Protein AF-A0A1Y4UM86-F1 (afdb_monomer_lite)

Radius of gyration: 13.29 Å; chains: 1; bounding box: 19×30×41 Å

Sequence (65 aa):
MKKSKDKNDDDIKWALKYARELMSMDWRVRSDCALDGEFYGWYGLTPEEFIKKYSKEYEDESMGD

Organism: NCBI:txid52242

Secondary structure (DSSP, 8-state):
---TTHHHHHHHHHHHHHHHHHHHS-HHHHHHTTHHHHHHHHHSS-HHHHHHHHHHHHGGGS---

Foldseek 3Di:
DPDPPVVVVVVLVVLLVVLVVLVVDDVVVCVVVVVQVVSCVVPVDGSVVSCVVCVVVPVVPPPDD

pLDDT: mean 77.94, std 17.14, range [38.44, 91.62]

Structure (mmCIF, N/CA/C/O backbone):
data_AF-A0A1Y4UM86-F1
#
_entry.id   AF-A0A1Y4UM86-F1
#
loop_
_atom_site.group_PDB
_atom_site.id
_atom_site.type_symbol
_atom_site.label_atom_id
_atom_site.label_alt_id
_atom_site.label_comp_id
_atom_site.label_asym_id
_atom_site.label_entity_id
_atom_site.label_seq_id
_atom_site.pdbx_PDB_ins_code
_atom_site.Cartn_x
_atom_site.Cartn_y
_atom_site.Cartn_z
_atom_site.occupancy
_atom_site.B_iso_or_equiv
_atom_site.auth_seq_id
_atom_site.auth_comp_id
_atom_site.auth_asym_id
_atom_site.auth_atom_id
_atom_site.pdbx_PDB_model_num
ATOM 1 N N . MET A 1 1 ? -8.342 -12.326 26.220 1.00 38.44 1 MET A N 1
ATOM 2 C CA . MET A 1 1 ? -7.523 -12.432 24.991 1.00 38.44 1 MET A CA 1
ATOM 3 C C . MET A 1 1 ? -7.929 -11.322 24.020 1.00 38.44 1 MET A C 1
ATOM 5 O O . MET A 1 1 ? -8.816 -11.522 23.209 1.00 38.44 1 MET A O 1
ATOM 9 N N . LYS A 1 2 ? -7.326 -10.132 24.131 1.00 42.44 2 LYS A N 1
ATOM 10 C CA . LYS A 1 2 ? -7.358 -9.085 23.094 1.00 42.44 2 LYS A CA 1
ATOM 11 C C . LYS A 1 2 ? -5.983 -9.136 22.424 1.00 42.44 2 LYS A C 1
ATOM 13 O O . LYS A 1 2 ? -5.045 -8.570 22.959 1.00 42.44 2 LYS A O 1
ATOM 18 N N . LYS A 1 3 ? -5.806 -9.983 21.410 1.00 40.84 3 LYS A N 1
ATOM 19 C CA . LYS A 1 3 ? -4.522 -10.115 20.683 1.00 40.84 3 LYS A CA 1
ATOM 20 C C . LYS A 1 3 ? -4.683 -10.214 19.163 1.00 40.84 3 LYS A C 1
ATOM 22 O O . LYS A 1 3 ? -3.686 -10.227 18.455 1.00 40.84 3 LYS A O 1
ATOM 27 N N . SER A 1 4 ? -5.918 -10.302 18.668 1.00 47.72 4 SER A N 1
ATOM 28 C CA . SER A 1 4 ? -6.189 -10.522 17.242 1.00 47.72 4 SER A CA 1
ATOM 29 C C . SER A 1 4 ? -6.464 -9.238 16.460 1.00 47.72 4 SER A C 1
ATOM 31 O O . SER A 1 4 ? -6.551 -9.306 15.242 1.00 47.72 4 SER A O 1
ATOM 33 N N . LYS A 1 5 ? -6.631 -8.094 17.139 1.00 49.72 5 LYS A N 1
ATOM 34 C CA . LYS A 1 5 ? -6.938 -6.819 16.481 1.00 49.72 5 LYS A CA 1
ATOM 35 C C . LYS A 1 5 ? -5.654 -6.055 16.133 1.00 49.72 5 LYS A C 1
ATOM 37 O O . LYS A 1 5 ? -5.457 -5.736 14.973 1.00 49.72 5 LYS A O 1
ATOM 42 N N . ASP A 1 6 ? -4.716 -5.960 17.077 1.00 52.94 6 ASP A N 1
ATOM 43 C CA . ASP A 1 6 ? -3.439 -5.249 16.902 1.00 52.94 6 ASP A CA 1
ATOM 44 C C . ASP A 1 6 ? -2.570 -5.783 15.750 1.00 52.94 6 ASP A C 1
ATOM 46 O O . ASP A 1 6 ? -2.022 -5.009 14.979 1.00 52.94 6 ASP A O 1
ATOM 50 N N . LYS A 1 7 ? -2.504 -7.110 15.556 1.00 56.59 7 LYS A N 1
ATOM 51 C CA . LYS A 1 7 ? -1.731 -7.697 14.442 1.00 56.59 7 LYS A CA 1
ATOM 52 C C . LYS A 1 7 ? -2.277 -7.342 13.058 1.00 56.59 7 LYS A C 1
ATOM 54 O O . LYS A 1 7 ? -1.528 -7.394 12.094 1.00 56.59 7 LYS A O 1
ATOM 59 N N . ASN A 1 8 ? -3.577 -7.078 12.963 1.00 68.44 8 ASN A N 1
ATOM 60 C CA . ASN A 1 8 ? -4.232 -6.735 11.705 1.00 68.44 8 ASN A CA 1
ATOM 61 C C . ASN A 1 8 ? -4.019 -5.244 11.393 1.00 68.44 8 ASN A C 1
ATOM 6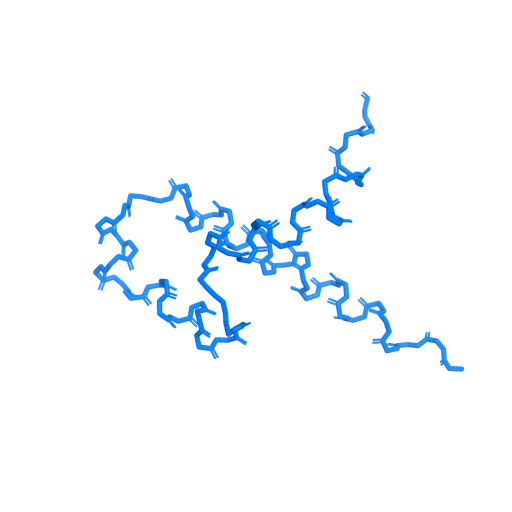3 O O . ASN A 1 8 ? -3.771 -4.880 10.252 1.00 68.44 8 ASN A O 1
ATOM 67 N N . ASP A 1 9 ? -4.013 -4.404 12.431 1.00 71.81 9 ASP A N 1
ATOM 68 C CA . ASP A 1 9 ? -3.668 -2.985 12.339 1.00 71.81 9 ASP A CA 1
ATOM 69 C C . ASP A 1 9 ? -2.219 -2.749 11.878 1.00 71.81 9 ASP A C 1
ATOM 71 O O . ASP A 1 9 ? -1.992 -1.943 10.977 1.00 71.81 9 A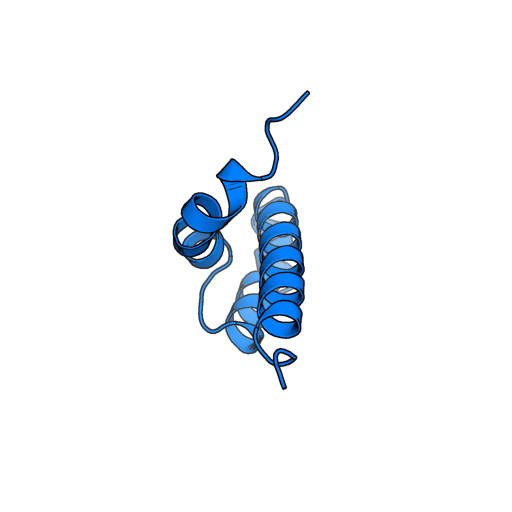SP A O 1
ATOM 75 N N . ASP A 1 10 ? -1.240 -3.467 12.440 1.00 78.38 10 ASP A N 1
ATOM 76 C CA . ASP A 1 10 ? 0.166 -3.355 12.014 1.00 78.38 10 ASP A CA 1
ATOM 77 C C . ASP A 1 10 ? 0.370 -3.784 10.548 1.00 78.38 10 ASP A C 1
ATOM 79 O O . ASP A 1 10 ? 1.118 -3.141 9.807 1.00 78.38 10 ASP A O 1
ATOM 83 N N . ASP A 1 11 ? -0.322 -4.841 10.114 1.00 82.75 11 ASP A N 1
ATOM 84 C CA . ASP A 1 11 ? -0.260 -5.340 8.735 1.00 82.75 11 ASP A CA 1
ATOM 85 C C . ASP A 1 11 ? -0.877 -4.336 7.750 1.00 82.75 11 ASP A C 1
ATOM 87 O O . ASP A 1 11 ? -0.266 -4.001 6.734 1.00 82.75 11 ASP A O 1
ATOM 91 N N . ILE A 1 12 ? -2.028 -3.745 8.100 1.00 85.31 12 ILE A N 1
ATOM 92 C CA . ILE A 1 12 ? -2.671 -2.700 7.293 1.00 85.31 12 ILE A CA 1
ATOM 93 C C . ILE A 1 12 ? -1.813 -1.429 7.240 1.00 85.31 12 ILE A C 1
ATOM 95 O O . ILE A 1 12 ? -1.684 -0.837 6.166 1.00 85.31 12 ILE A O 1
ATOM 99 N N . LYS A 1 13 ? -1.181 -1.016 8.348 1.00 87.00 13 LYS A N 1
ATOM 100 C CA . LYS A 1 13 ? -0.251 0.131 8.370 1.00 87.00 13 LYS A CA 1
ATOM 101 C C . LYS A 1 13 ? 0.949 -0.114 7.453 1.00 87.00 13 LYS A C 1
ATOM 103 O O . LYS A 1 13 ? 1.334 0.782 6.695 1.00 87.00 13 LYS A O 1
ATOM 108 N N . TRP A 1 14 ? 1.513 -1.322 7.474 1.00 88.88 14 TRP A N 1
ATOM 109 C CA . TRP A 1 14 ? 2.607 -1.697 6.577 1.00 88.88 14 TRP A CA 1
ATOM 110 C C . TRP A 1 14 ? 2.161 -1.710 5.110 1.00 88.88 14 TRP A C 1
ATOM 112 O O . TRP A 1 14 ? 2.809 -1.086 4.268 1.00 88.88 14 TRP A O 1
ATOM 122 N N . ALA A 1 15 ? 1.017 -2.328 4.812 1.00 90.19 15 ALA A N 1
ATOM 123 C CA . ALA A 1 15 ? 0.447 -2.386 3.469 1.00 90.19 15 ALA A CA 1
ATOM 124 C C . ALA A 1 15 ? 0.105 -0.990 2.920 1.00 90.19 15 ALA A C 1
ATOM 126 O O . ALA A 1 15 ? 0.380 -0.702 1.757 1.00 90.19 15 ALA A O 1
ATOM 127 N N . LEU A 1 16 ? -0.418 -0.083 3.755 1.00 90.50 16 LEU A N 1
ATOM 128 C CA . LEU A 1 16 ? -0.669 1.319 3.397 1.00 90.50 16 LEU A CA 1
ATOM 129 C C . LEU A 1 16 ? 0.619 2.058 3.043 1.00 90.50 16 LEU A C 1
ATOM 131 O O . LEU A 1 16 ? 0.658 2.787 2.048 1.00 90.50 16 LEU A O 1
ATOM 135 N N . LYS A 1 17 ? 1.672 1.886 3.849 1.00 90.31 17 LYS A N 1
ATOM 136 C CA . LYS A 1 17 ? 2.979 2.482 3.566 1.00 90.31 17 LYS A CA 1
ATOM 137 C C . LYS A 1 17 ? 3.524 1.961 2.237 1.00 90.31 17 LYS A C 1
ATOM 139 O O . LYS A 1 17 ? 3.868 2.768 1.377 1.00 90.31 17 LYS A O 1
ATOM 144 N N . TYR A 1 18 ? 3.513 0.644 2.044 1.00 90.81 18 TYR A N 1
ATOM 145 C CA . TYR A 1 18 ? 3.998 0.017 0.819 1.00 90.81 18 TYR A CA 1
ATOM 146 C C . TYR A 1 18 ? 3.196 0.467 -0.412 1.00 90.81 18 TYR A C 1
ATOM 148 O O . TYR A 1 18 ? 3.783 0.857 -1.418 1.00 90.81 18 TYR A O 1
ATOM 156 N N . ALA A 1 19 ? 1.865 0.544 -0.315 1.00 91.50 19 ALA A N 1
ATOM 157 C CA . ALA A 1 19 ? 1.014 1.070 -1.381 1.00 91.50 19 ALA A CA 1
ATOM 158 C C . ALA A 1 19 ? 1.356 2.525 -1.742 1.00 91.50 19 ALA A C 1
ATOM 160 O O . ALA A 1 19 ? 1.409 2.874 -2.920 1.00 91.50 19 ALA A O 1
ATOM 161 N N . ARG A 1 20 ? 1.610 3.390 -0.749 1.00 90.00 20 ARG A N 1
ATOM 162 C CA . ARG A 1 20 ? 2.009 4.791 -0.983 1.00 90.00 20 ARG A CA 1
ATOM 163 C C . ARG A 1 20 ? 3.386 4.891 -1.640 1.00 90.00 20 ARG A C 1
ATOM 165 O O . ARG A 1 20 ? 3.572 5.723 -2.528 1.00 90.00 20 ARG A O 1
ATOM 172 N N . GLU A 1 21 ? 4.330 4.044 -1.234 1.00 91.38 21 GLU A N 1
ATOM 173 C CA . GLU A 1 21 ? 5.648 3.945 -1.871 1.00 91.38 21 GLU A CA 1
ATOM 174 C C . GLU A 1 21 ? 5.515 3.517 -3.336 1.00 91.38 21 GLU A C 1
ATOM 176 O O . GLU A 1 21 ? 6.074 4.186 -4.203 1.00 91.38 21 GLU A O 1
ATOM 181 N N . LEU A 1 22 ? 4.695 2.502 -3.634 1.00 90.06 22 LEU A N 1
ATOM 182 C CA . LEU A 1 22 ? 4.374 2.107 -5.009 1.00 90.06 22 LEU A CA 1
ATOM 183 C C . LEU A 1 22 ? 3.787 3.282 -5.798 1.00 90.06 22 LEU A C 1
ATOM 185 O O . LEU A 1 22 ? 4.306 3.635 -6.854 1.00 90.06 22 LEU A O 1
ATOM 189 N N . MET A 1 23 ? 2.761 3.956 -5.279 1.00 89.00 23 MET A N 1
ATOM 190 C CA . MET A 1 23 ? 2.137 5.091 -5.974 1.00 89.00 23 MET A CA 1
ATOM 191 C C . MET A 1 23 ? 3.086 6.278 -6.202 1.00 89.00 23 MET A C 1
ATOM 193 O O . MET A 1 23 ? 2.829 7.090 -7.089 1.00 89.00 23 MET A O 1
ATOM 197 N N . SER A 1 24 ? 4.181 6.366 -5.442 1.00 89.31 24 SER A N 1
ATOM 198 C CA . SER A 1 24 ? 5.233 7.373 -5.624 1.00 89.31 24 SER A CA 1
ATOM 199 C C . SER A 1 24 ? 6.266 6.978 -6.692 1.00 89.31 24 SER A C 1
ATOM 201 O O . SER A 1 24 ? 7.038 7.827 -7.137 1.00 89.31 24 SER A O 1
ATOM 203 N N . MET A 1 25 ? 6.293 5.711 -7.119 1.00 89.62 25 MET A N 1
ATOM 204 C CA . MET A 1 25 ? 7.144 5.222 -8.206 1.00 89.62 25 MET A CA 1
ATOM 205 C C . MET A 1 25 ? 6.537 5.518 -9.580 1.00 89.62 25 MET A C 1
ATOM 207 O O . MET A 1 25 ? 5.314 5.538 -9.767 1.00 89.62 25 MET A O 1
ATOM 211 N N . ASP A 1 26 ? 7.417 5.666 -10.574 1.00 89.81 26 ASP A N 1
ATOM 212 C CA . ASP A 1 26 ? 7.010 5.775 -11.973 1.00 89.81 26 ASP A CA 1
ATOM 213 C C . ASP A 1 26 ? 6.168 4.557 -12.385 1.00 89.81 26 ASP A C 1
ATOM 215 O O . ASP A 1 26 ? 6.499 3.406 -12.083 1.00 89.81 26 ASP A O 1
ATOM 219 N N . TRP A 1 27 ? 5.059 4.813 -13.078 1.00 84.88 27 TRP A N 1
ATOM 220 C CA . TRP A 1 27 ? 4.106 3.773 -13.462 1.00 84.88 27 TRP A CA 1
ATOM 221 C C . TRP A 1 27 ? 4.738 2.694 -14.354 1.00 84.88 27 TRP A C 1
ATOM 223 O O . TRP A 1 27 ? 4.307 1.543 -14.308 1.00 84.88 27 TRP A O 1
ATOM 233 N N . ARG A 1 28 ? 5.781 3.028 -15.131 1.00 88.56 28 ARG A N 1
ATOM 234 C CA . ARG A 1 28 ? 6.511 2.050 -15.948 1.00 88.56 28 ARG A CA 1
ATOM 235 C C . ARG A 1 28 ? 7.275 1.071 -15.078 1.00 88.56 28 ARG A C 1
ATOM 237 O O . ARG A 1 28 ? 7.247 -0.111 -15.369 1.00 88.56 28 ARG A O 1
ATOM 244 N N . VAL A 1 29 ? 7.891 1.539 -13.992 1.00 87.38 29 VAL A N 1
ATOM 245 C CA . VAL A 1 29 ? 8.606 0.671 -13.042 1.00 87.38 29 VAL A CA 1
ATOM 246 C C . VAL A 1 29 ? 7.631 -0.291 -12.375 1.00 87.38 29 VAL A C 1
ATOM 248 O O . VAL A 1 29 ? 7.891 -1.489 -12.303 1.00 87.38 29 VAL A O 1
ATOM 251 N N . ARG A 1 30 ? 6.467 0.210 -11.954 1.00 86.38 30 ARG A N 1
ATOM 252 C CA . ARG A 1 30 ? 5.419 -0.634 -11.369 1.00 86.38 30 ARG A CA 1
ATOM 253 C C . ARG A 1 30 ? 4.879 -1.678 -12.338 1.00 86.38 30 ARG A C 1
ATOM 255 O O . ARG A 1 30 ? 4.625 -2.806 -11.924 1.00 86.38 30 ARG A O 1
ATOM 262 N N . SER A 1 31 ? 4.732 -1.310 -13.609 1.00 82.69 31 SER A N 1
ATOM 263 C CA . SER A 1 31 ? 4.270 -2.212 -14.663 1.00 82.69 31 SER A CA 1
ATOM 264 C C . SER A 1 31 ? 5.326 -3.253 -15.043 1.00 82.69 31 SER A C 1
ATOM 266 O O . SER A 1 31 ? 4.999 -4.434 -15.107 1.00 82.69 31 SER A O 1
ATOM 268 N N . ASP A 1 32 ? 6.577 -2.844 -15.271 1.00 85.88 32 ASP A N 1
ATOM 269 C CA . ASP A 1 32 ? 7.677 -3.741 -15.663 1.00 85.88 32 ASP A CA 1
ATOM 270 C C . ASP A 1 32 ? 7.996 -4.758 -14.565 1.00 85.88 32 ASP A C 1
ATOM 272 O O . ASP A 1 32 ? 8.267 -5.922 -14.852 1.00 85.88 32 ASP A O 1
ATOM 276 N N . CYS A 1 33 ? 7.932 -4.33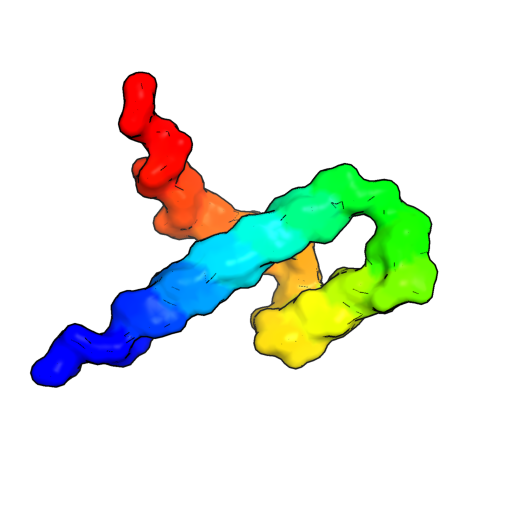6 -13.301 1.00 84.69 33 CYS A N 1
ATOM 277 C CA . CYS A 1 33 ? 8.166 -5.204 -12.151 1.00 84.69 33 CYS A CA 1
ATOM 278 C C . CYS A 1 33 ? 6.896 -5.912 -11.649 1.00 84.69 33 CYS A C 1
ATOM 280 O O . CYS A 1 33 ? 6.972 -6.618 -10.653 1.00 84.69 33 CYS A O 1
ATOM 282 N N . ALA A 1 34 ? 5.741 -5.729 -12.303 1.00 89.38 34 ALA A N 1
ATOM 283 C CA . ALA A 1 34 ? 4.450 -6.300 -11.901 1.00 89.38 34 ALA A CA 1
ATOM 284 C C . ALA A 1 34 ? 4.041 -6.028 -10.432 1.00 89.38 34 ALA A C 1
ATOM 286 O O . ALA A 1 34 ? 3.241 -6.771 -9.862 1.00 89.38 34 ALA A O 1
ATOM 287 N N . LEU A 1 35 ? 4.532 -4.935 -9.835 1.00 89.38 35 LEU A N 1
ATOM 288 C CA . LEU A 1 35 ? 4.381 -4.638 -8.403 1.00 89.38 35 LEU A CA 1
ATOM 289 C C . LEU A 1 35 ? 2.918 -4.422 -8.000 1.00 89.38 35 LEU A C 1
ATOM 291 O O . LEU A 1 35 ? 2.495 -4.856 -6.932 1.00 89.38 35 LEU A O 1
ATOM 295 N N . ASP A 1 36 ? 2.124 -3.798 -8.875 1.00 86.31 36 ASP A N 1
ATOM 296 C CA . ASP A 1 36 ? 0.688 -3.608 -8.642 1.00 86.31 36 ASP A CA 1
ATOM 297 C C . ASP A 1 36 ? -0.052 -4.960 -8.611 1.00 86.31 36 ASP A C 1
ATOM 299 O O . ASP A 1 36 ? -1.007 -5.135 -7.853 1.00 86.31 36 ASP A O 1
ATOM 303 N N . GLY A 1 37 ? 0.418 -5.932 -9.402 1.00 87.62 37 GLY A N 1
ATOM 304 C CA . GLY A 1 37 ? -0.104 -7.297 -9.429 1.00 87.62 37 GLY A CA 1
ATOM 305 C C . GLY A 1 37 ? 0.310 -8.114 -8.206 1.00 87.62 37 GLY A C 1
ATOM 306 O O . GLY A 1 37 ? -0.526 -8.816 -7.639 1.00 87.62 37 GLY A O 1
ATOM 307 N N . GLU A 1 38 ? 1.564 -7.995 -7.759 1.00 91.62 38 GLU A N 1
ATOM 308 C CA . GLU A 1 38 ? 2.033 -8.619 -6.512 1.00 91.62 38 GLU A CA 1
ATOM 309 C C . GLU A 1 38 ? 1.266 -8.083 -5.300 1.00 91.62 38 GLU A C 1
ATOM 311 O O . GLU A 1 38 ? 0.745 -8.862 -4.499 1.00 91.62 38 GLU A O 1
ATOM 316 N N . PHE A 1 39 ? 1.102 -6.760 -5.218 1.00 91.31 39 PHE A N 1
ATOM 317 C CA . PHE A 1 39 ? 0.319 -6.120 -4.165 1.00 91.31 39 PHE A CA 1
ATOM 318 C C . PHE A 1 39 ? -1.134 -6.616 -4.162 1.00 91.31 39 PHE A C 1
ATOM 320 O O . PHE A 1 39 ? -1.664 -6.997 -3.116 1.00 91.31 39 PHE A O 1
ATOM 327 N N . TYR A 1 40 ? -1.771 -6.676 -5.337 1.00 89.25 40 TYR A N 1
ATOM 328 C CA . TYR A 1 40 ? -3.119 -7.227 -5.472 1.00 89.25 40 TYR A CA 1
ATOM 329 C C . TYR A 1 40 ? -3.188 -8.698 -5.040 1.00 89.25 40 TYR A C 1
ATOM 331 O O . TYR A 1 40 ? -4.148 -9.102 -4.388 1.00 89.25 40 TYR A O 1
ATOM 339 N N . GLY A 1 41 ? -2.169 -9.500 -5.353 1.00 89.00 41 GLY A N 1
ATOM 340 C CA . GLY A 1 41 ? -2.091 -10.901 -4.941 1.00 89.00 41 GLY A CA 1
ATOM 341 C C . GLY A 1 41 ? -2.048 -11.090 -3.423 1.00 89.00 41 GLY A C 1
ATOM 342 O O . GLY A 1 41 ? -2.625 -12.050 -2.914 1.00 89.00 41 GLY A O 1
ATOM 343 N N . TRP A 1 42 ? -1.405 -10.176 -2.693 1.00 88.62 42 TRP A N 1
ATOM 344 C CA . TRP A 1 42 ? -1.327 -10.232 -1.229 1.00 88.62 42 TRP A CA 1
ATOM 345 C C . TRP A 1 42 ? -2.570 -9.669 -0.540 1.00 88.62 42 TRP A C 1
ATOM 347 O O . TRP A 1 42 ? -3.039 -10.250 0.438 1.00 88.62 42 TRP A O 1
ATOM 357 N N . TYR A 1 43 ? -3.121 -8.565 -1.051 1.00 87.62 43 TYR A N 1
ATOM 358 C CA . TYR A 1 43 ? -4.127 -7.771 -0.332 1.00 87.62 43 TYR A CA 1
ATOM 359 C C . TYR A 1 43 ? -5.512 -7.737 -0.994 1.00 87.62 43 TYR A C 1
ATOM 361 O O . TYR A 1 43 ? -6.464 -7.215 -0.411 1.00 87.62 43 TYR A O 1
ATOM 369 N N . GLY A 1 44 ? -5.655 -8.287 -2.202 1.00 87.75 44 GLY A N 1
ATOM 370 C CA . GLY A 1 44 ? -6.919 -8.377 -2.943 1.00 87.75 44 GLY A CA 1
ATOM 371 C C . GLY A 1 44 ? -7.453 -7.045 -3.480 1.00 87.75 44 GLY A C 1
ATOM 372 O O . GLY A 1 44 ? -8.587 -6.991 -3.955 1.00 87.75 44 GLY A O 1
ATOM 373 N N . LEU A 1 45 ? -6.666 -5.972 -3.386 1.00 90.50 45 LEU A N 1
ATOM 374 C CA . LEU A 1 45 ? -6.984 -4.627 -3.863 1.00 90.50 45 LEU A CA 1
ATOM 375 C C . LEU A 1 45 ? -5.764 -4.044 -4.560 1.00 90.50 45 LEU A C 1
ATOM 377 O O . LEU A 1 45 ? -4.631 -4.351 -4.192 1.00 90.50 45 LEU A O 1
ATOM 381 N N . THR A 1 46 ? -5.984 -3.183 -5.550 1.00 91.00 46 THR A N 1
ATOM 382 C CA . THR A 1 46 ? -4.878 -2.415 -6.132 1.00 91.00 46 THR A CA 1
ATOM 383 C C . THR A 1 46 ? -4.308 -1.438 -5.094 1.00 91.00 46 THR A C 1
ATOM 385 O O . THR A 1 46 ? -5.038 -1.037 -4.179 1.00 91.00 46 THR A O 1
ATOM 388 N N . PRO A 1 47 ? -3.039 -0.999 -5.217 1.00 90.62 47 PRO A N 1
ATOM 389 C CA . PRO A 1 47 ? -2.458 -0.026 -4.289 1.00 90.62 47 PRO A CA 1
ATOM 390 C C . PRO A 1 47 ? -3.322 1.233 -4.120 1.00 90.62 47 PRO A C 1
ATOM 392 O O . PRO A 1 47 ? -3.525 1.712 -3.006 1.00 90.62 47 PRO A O 1
ATOM 395 N N . GLU A 1 48 ? -3.904 1.737 -5.213 1.00 90.19 48 GLU A N 1
ATOM 396 C CA . GLU A 1 48 ? -4.774 2.916 -5.181 1.00 90.19 48 GLU A CA 1
ATOM 397 C C . GLU A 1 48 ? -6.083 2.662 -4.415 1.00 90.19 48 GLU A C 1
ATOM 399 O O . GLU A 1 48 ? -6.489 3.480 -3.586 1.00 90.19 48 GLU A O 1
ATOM 404 N N . GLU A 1 49 ? -6.751 1.535 -4.665 1.00 91.38 49 GLU A N 1
ATOM 405 C CA . GLU A 1 49 ? -7.983 1.167 -3.959 1.00 91.38 49 GLU A CA 1
ATOM 406 C C . GLU A 1 49 ? -7.730 0.904 -2.476 1.00 91.38 49 GLU A C 1
ATOM 408 O O . GLU A 1 49 ? -8.541 1.296 -1.634 1.00 91.38 49 GLU A O 1
ATOM 413 N N . PHE A 1 50 ? -6.593 0.287 -2.148 1.00 91.56 50 PHE A N 1
ATOM 414 C CA . PHE A 1 50 ? -6.184 0.034 -0.773 1.00 91.56 50 PHE A CA 1
ATOM 415 C C . PHE A 1 50 ? -5.984 1.348 -0.015 1.00 91.56 50 PHE A C 1
ATOM 417 O O . PHE A 1 50 ? -6.557 1.533 1.059 1.00 91.56 50 PHE A O 1
ATOM 424 N N . ILE A 1 51 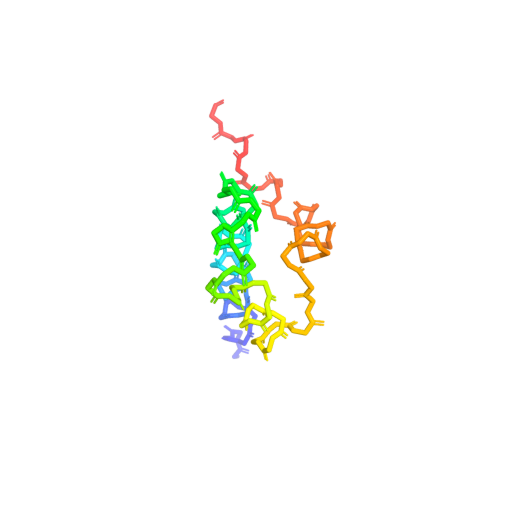? -5.266 2.310 -0.606 1.00 90.12 51 ILE A N 1
ATOM 425 C CA . ILE A 1 51 ? -5.123 3.654 -0.032 1.00 90.12 51 ILE A CA 1
ATOM 426 C C . ILE A 1 51 ? -6.497 4.310 0.108 1.00 90.12 51 ILE A C 1
ATOM 428 O O . ILE A 1 51 ? -6.842 4.755 1.192 1.00 90.12 51 ILE A O 1
ATOM 432 N N . LYS A 1 52 ? -7.341 4.338 -0.925 1.00 88.94 52 LYS A N 1
ATOM 433 C CA . LYS A 1 52 ? -8.670 4.973 -0.818 1.00 88.94 52 LYS A CA 1
ATOM 434 C C . LYS A 1 52 ? -9.528 4.382 0.302 1.00 88.94 52 LYS A C 1
ATOM 436 O O . LYS A 1 52 ? -10.255 5.122 0.963 1.00 88.94 52 LYS A O 1
ATOM 441 N N . LYS A 1 53 ? -9.451 3.066 0.503 1.00 87.94 53 LYS A N 1
ATOM 442 C CA . LYS A 1 53 ? -10.229 2.348 1.512 1.00 87.94 53 LYS A CA 1
ATOM 443 C C . LYS A 1 53 ? -9.715 2.602 2.926 1.00 87.94 53 LYS A C 1
ATOM 445 O O . LYS A 1 53 ? -10.511 2.947 3.790 1.00 87.94 53 LYS A O 1
ATOM 450 N N . TYR A 1 54 ? -8.408 2.471 3.138 1.00 84.50 54 TYR A N 1
ATOM 451 C CA . TYR A 1 54 ? -7.815 2.475 4.477 1.00 84.50 54 TYR A CA 1
ATOM 452 C C . TYR A 1 54 ? -7.182 3.819 4.868 1.00 84.50 54 TYR A C 1
ATOM 454 O O . TYR A 1 54 ? -7.035 4.098 6.050 1.00 84.50 54 TYR A O 1
ATOM 462 N N . SER A 1 55 ? -6.861 4.712 3.927 1.00 78.00 55 SER A N 1
ATOM 463 C CA . SER A 1 55 ? -6.239 6.011 4.246 1.00 78.00 55 SER A CA 1
ATOM 464 C C . SER A 1 55 ? -7.147 6.872 5.123 1.00 78.00 55 SER A C 1
ATOM 466 O O . SER A 1 55 ? -6.655 7.501 6.044 1.00 78.00 55 SER A O 1
ATOM 468 N N . LYS A 1 56 ? -8.476 6.812 4.958 1.00 71.56 56 LYS A N 1
ATOM 469 C CA . LYS A 1 56 ? -9.414 7.493 5.872 1.00 71.56 56 LYS A CA 1
ATOM 470 C C . LYS A 1 56 ? -9.439 6.920 7.289 1.00 71.56 56 LYS A C 1
ATOM 472 O O . LYS A 1 56 ? -9.721 7.662 8.220 1.00 71.56 56 LYS A O 1
ATOM 477 N N . GLU A 1 57 ? -9.193 5.622 7.445 1.00 64.94 57 GLU A N 1
ATOM 478 C CA . GLU A 1 57 ? -9.175 4.967 8.759 1.00 64.94 57 GLU A CA 1
ATOM 479 C C . GLU A 1 57 ? -7.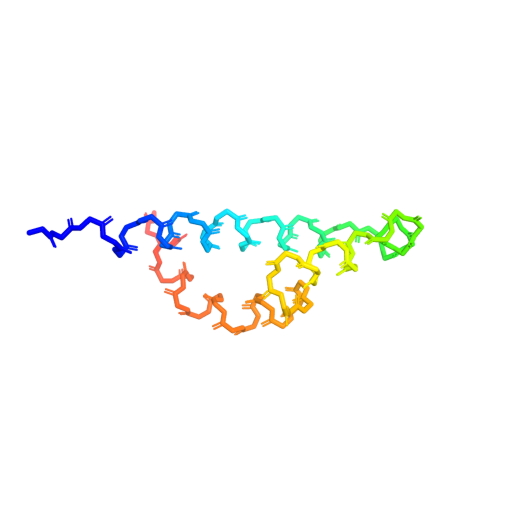853 5.214 9.505 1.00 64.94 57 GLU A C 1
ATOM 481 O O . GLU A 1 57 ? -7.839 5.158 10.729 1.00 64.94 57 GLU A O 1
ATOM 486 N N . TYR A 1 58 ? -6.769 5.535 8.782 1.00 62.09 58 TYR A N 1
ATOM 487 C CA . TYR A 1 58 ? -5.410 5.639 9.332 1.00 62.09 58 TYR A CA 1
ATOM 488 C C . TYR A 1 58 ? -4.716 7.009 9.149 1.00 62.09 58 TYR A C 1
ATOM 490 O O . TYR A 1 58 ? -3.643 7.213 9.712 1.00 62.09 58 TYR A O 1
ATOM 498 N N . GLU A 1 59 ? -5.277 7.969 8.398 1.00 59.19 59 GLU A N 1
ATOM 499 C CA . GLU A 1 59 ? -4.757 9.354 8.314 1.00 59.19 59 GLU A CA 1
ATOM 500 C C . GLU A 1 59 ? -4.930 10.135 9.624 1.00 59.19 59 GLU A C 1
ATOM 502 O O . GLU A 1 59 ? -4.118 11.013 9.908 1.00 59.19 59 GLU A O 1
ATOM 507 N N . ASP A 1 60 ? -5.928 9.789 10.442 1.00 51.09 60 ASP A N 1
ATOM 508 C CA . ASP A 1 60 ? -6.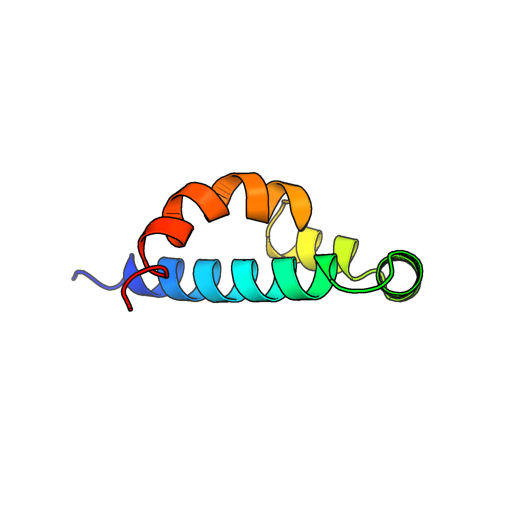245 10.494 11.695 1.00 51.09 60 ASP A CA 1
ATOM 509 C C . ASP A 1 60 ? -5.163 10.303 12.784 1.00 51.09 60 ASP A C 1
ATOM 511 O O . ASP A 1 60 ? -5.061 11.094 13.715 1.00 51.09 60 ASP A O 1
ATOM 515 N N . GLU A 1 61 ? -4.286 9.297 12.647 1.00 50.94 61 GLU A N 1
ATOM 516 C CA . GLU A 1 61 ? -3.196 9.016 13.598 1.00 50.94 61 GLU A CA 1
ATOM 517 C C . GLU A 1 61 ? -1.844 9.679 13.236 1.00 50.94 61 GLU A C 1
ATOM 519 O O . GLU A 1 61 ? -0.872 9.496 13.966 1.00 50.94 61 GLU A O 1
ATOM 524 N N . SER A 1 62 ? -1.716 10.415 12.120 1.00 47.78 62 SER A N 1
ATOM 525 C CA . SER A 1 62 ? -0.411 10.940 11.639 1.00 47.78 62 SER A CA 1
ATOM 526 C C . SER A 1 62 ? -0.339 12.458 11.399 1.00 47.78 62 SER A C 1
ATOM 528 O O . SER A 1 62 ? 0.577 12.920 10.722 1.00 47.78 62 SER A O 1
ATOM 530 N N . MET A 1 63 ? -1.251 13.252 11.968 1.00 45.59 63 MET A N 1
ATOM 531 C CA . MET A 1 63 ? -1.121 14.719 12.042 1.00 45.59 63 MET A CA 1
ATOM 532 C C . MET A 1 63 ? -1.335 15.213 13.477 1.00 45.59 63 MET A C 1
ATOM 534 O O . MET A 1 63 ? -2.313 15.886 13.790 1.00 45.59 63 MET A O 1
ATOM 538 N N . GLY A 1 64 ? -0.412 14.843 14.359 1.00 46.31 64 GLY A N 1
ATOM 539 C CA . GLY A 1 64 ? -0.294 15.399 15.702 1.00 46.31 64 GLY A CA 1
ATOM 540 C C . GLY A 1 64 ? 1.156 15.779 15.968 1.00 46.31 64 GLY A C 1
ATOM 541 O O . GLY A 1 64 ? 1.846 15.041 16.661 1.00 46.31 64 GLY A O 1
ATOM 542 N N . ASP A 1 65 ? 1.593 16.895 15.386 1.00 39.84 65 ASP A N 1
ATOM 543 C CA . ASP A 1 65 ? 2.793 17.647 15.779 1.00 39.84 65 ASP A CA 1
ATOM 544 C C . ASP A 1 65 ? 2.410 19.132 15.882 1.00 39.84 65 ASP A C 1
ATOM 546 O O . ASP A 1 65 ? 1.764 19.637 14.929 1.00 39.84 65 ASP A O 1
#